Protein AF-A0A7V7UWT8-F1 (afdb_monomer)

Solvent-accessible surface area (backbone atoms only — not comparable to full-atom values): 5282 Å² total; per-residue (Å²): 118,70,70,64,57,59,50,48,61,76,72,34,53,68,68,47,78,46,67,92,46,98,88,48,83,64,48,40,25,52,55,67,41,76,60,60,63,68,76,47,77,46,81,48,69,47,78,72,57,104,84,59,78,78,32,60,29,38,41,38,34,25,45,42,80,62,60,102,85,40,72,47,81,45,75,54,72,47,81,51,78,73,85,126

Sequence (84 aa):
MLMSEMKKEMDAPLLQVELDTFDSVPKVFYKGEEITNRISVKLEWKTKDHKAINNCSFEIVHAENTNENDSSIRTISHNSFCNR

Foldseek 3Di:
DVVVVVVLLVPADQWDWDDPDPPDDIWIDGSRHTAPQWDDKDWDWDDDDPDDDTWIKIKTWGWDCPDDPDTDIDIDIDGRPDDD

Organism: NCBI:txid1071718

Radius of gyration: 16.05 Å; Cα contacts (8 Å, |Δi|>4): 123; chains: 1; bounding box: 46×29×43 Å

Secondary structure (DSSP, 8-state):
-HHHHHHHHHS--SEEEE-SSTTSPPEEEETTEE--SEEEEEEEEPPPPTT----EEEEEEEEEE-STT-EEEEEEEE------

Mean predicted aligned error: 9.16 Å

pLDDT: mean 80.15, std 15.51, range [39.12, 96.38]

Structure (mmCIF, N/CA/C/O backbone):
data_AF-A0A7V7UWT8-F1
#
_entry.id   AF-A0A7V7UWT8-F1
#
loop_
_atom_site.group_PDB
_atom_site.id
_atom_site.type_symbol
_atom_site.label_atom_id
_atom_site.label_alt_id
_atom_site.label_comp_id
_atom_site.label_asym_id
_atom_site.label_entity_id
_atom_site.label_seq_id
_atom_site.pdbx_PDB_ins_code
_atom_site.Cartn_x
_atom_site.Cartn_y
_atom_site.Cartn_z
_atom_site.occupancy
_atom_site.B_iso_or_equiv
_atom_site.auth_seq_id
_atom_site.auth_comp_id
_atom_site.auth_asym_id
_atom_site.auth_atom_id
_atom_site.pdbx_PDB_model_num
ATOM 1 N N . MET A 1 1 ? 5.093 1.578 31.382 1.00 58.91 1 MET A N 1
ATOM 2 C CA . MET A 1 1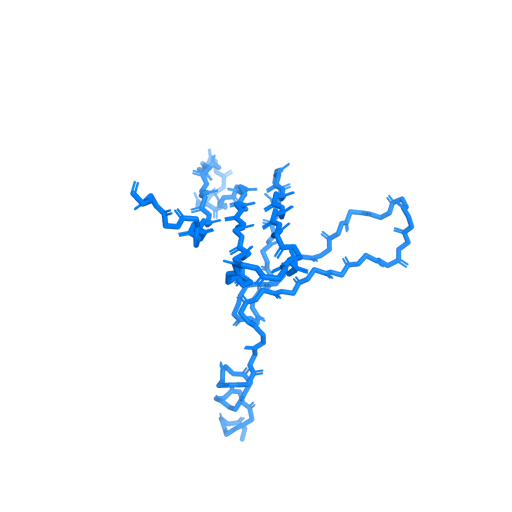 ? 4.134 1.562 30.259 1.00 58.91 1 MET A CA 1
ATOM 3 C C . MET A 1 1 ? 4.561 2.502 29.129 1.00 58.91 1 MET A C 1
ATOM 5 O O . MET A 1 1 ? 4.635 2.033 28.013 1.00 58.91 1 MET A O 1
ATOM 9 N N . LEU A 1 2 ? 5.001 3.739 29.402 1.00 68.88 2 LEU A N 1
ATOM 10 C CA . LEU A 1 2 ? 5.435 4.697 28.356 1.00 68.88 2 LEU A CA 1
ATOM 11 C C . LEU A 1 2 ? 6.691 4.291 27.546 1.00 68.88 2 LEU A C 1
ATOM 13 O O . LEU A 1 2 ? 6.809 4.608 26.367 1.00 68.88 2 LEU A O 1
ATOM 17 N N . MET A 1 3 ? 7.627 3.552 28.151 1.00 58.72 3 MET A N 1
ATOM 18 C CA . MET A 1 3 ? 8.892 3.162 27.497 1.00 58.72 3 MET A CA 1
ATOM 19 C C . MET A 1 3 ? 8.698 2.189 26.318 1.00 58.72 3 MET A C 1
ATOM 21 O O . MET A 1 3 ? 9.524 2.151 25.411 1.00 58.72 3 MET A O 1
ATOM 25 N N . SER A 1 4 ? 7.627 1.389 26.327 1.00 61.22 4 SER A N 1
ATOM 26 C CA . SER A 1 4 ? 7.336 0.411 25.270 1.00 61.22 4 SER A CA 1
ATOM 27 C C . SER A 1 4 ? 6.684 1.034 24.036 1.00 61.22 4 SER A C 1
ATOM 29 O O . SER A 1 4 ? 6.919 0.553 22.933 1.00 61.22 4 SER A O 1
ATOM 31 N N . GLU A 1 5 ? 5.912 2.111 24.201 1.00 59.88 5 GLU A N 1
ATOM 32 C CA . GLU A 1 5 ? 5.277 2.827 23.085 1.00 59.88 5 GLU A CA 1
ATOM 33 C C . GLU A 1 5 ? 6.280 3.732 22.363 1.00 59.88 5 GLU A C 1
ATOM 35 O O . GLU A 1 5 ? 6.363 3.685 21.141 1.00 59.88 5 GLU A O 1
ATOM 40 N N . MET A 1 6 ? 7.152 4.433 23.099 1.00 57.84 6 MET A N 1
ATOM 41 C CA . MET A 1 6 ? 8.224 5.242 22.495 1.00 57.84 6 MET A CA 1
ATOM 42 C C . MET A 1 6 ? 9.221 4.408 21.679 1.00 57.84 6 MET A C 1
ATOM 44 O O . MET A 1 6 ? 9.722 4.854 20.650 1.00 57.84 6 MET A O 1
ATOM 48 N N . LYS A 1 7 ? 9.510 3.175 22.116 1.00 57.00 7 LYS A N 1
ATOM 49 C CA . LYS A 1 7 ? 10.396 2.269 21.372 1.00 57.00 7 LYS A CA 1
ATOM 50 C C . LYS A 1 7 ? 9.756 1.791 20.063 1.00 57.00 7 LYS A C 1
ATOM 52 O O . LYS A 1 7 ? 10.461 1.566 19.086 1.00 57.00 7 LYS A O 1
ATOM 57 N N . LYS A 1 8 ? 8.423 1.682 20.038 1.00 55.25 8 LYS A N 1
ATOM 58 C CA . LYS A 1 8 ? 7.654 1.271 18.860 1.00 55.25 8 LYS A CA 1
ATOM 59 C C . LYS A 1 8 ? 7.751 2.298 17.727 1.00 55.25 8 LYS A C 1
ATOM 61 O O . LYS A 1 8 ? 7.837 1.889 16.579 1.00 55.25 8 LYS A O 1
ATOM 66 N N . GLU A 1 9 ? 7.801 3.594 18.041 1.00 58.94 9 GLU A N 1
ATOM 67 C CA . GLU A 1 9 ? 7.978 4.651 17.031 1.00 58.94 9 GLU A CA 1
ATOM 68 C C . GLU A 1 9 ? 9.402 4.720 16.460 1.00 58.94 9 GLU A C 1
ATOM 70 O O . GLU A 1 9 ? 9.580 5.065 15.295 1.00 58.94 9 GLU A O 1
ATOM 75 N N . MET A 1 10 ? 10.424 4.380 17.254 1.00 64.69 10 MET A N 1
ATOM 76 C CA . MET A 1 10 ? 11.825 4.529 16.838 1.00 64.69 10 MET A CA 1
ATOM 77 C C . MET A 1 10 ? 12.324 3.386 15.933 1.00 64.69 10 MET A C 1
ATOM 79 O O . MET A 1 10 ? 13.224 3.608 15.127 1.00 64.69 10 MET A O 1
ATOM 83 N N . ASP A 1 11 ? 11.712 2.199 16.033 1.00 81.69 11 ASP A N 1
ATOM 84 C CA . ASP A 1 11 ? 12.069 0.999 15.256 1.00 81.69 11 ASP A CA 1
ATOM 85 C C . ASP A 1 11 ? 11.014 0.621 14.189 1.00 81.69 11 ASP A C 1
ATOM 87 O O . ASP A 1 11 ? 11.152 -0.400 13.509 1.00 81.69 11 ASP A O 1
ATOM 91 N N . ALA A 1 12 ? 9.943 1.407 14.030 1.00 86.31 12 ALA A N 1
ATOM 92 C CA . ALA A 1 12 ? 8.911 1.113 13.040 1.00 86.31 12 ALA A CA 1
ATOM 93 C C . ALA A 1 12 ? 9.457 1.237 11.603 1.00 86.31 12 ALA A C 1
ATOM 95 O O . ALA A 1 12 ? 10.139 2.216 11.277 1.00 86.31 12 ALA A O 1
ATOM 96 N N . PRO A 1 13 ? 9.117 0.301 10.696 1.00 90.56 13 PRO A N 1
ATOM 97 C CA . PRO A 1 13 ? 9.397 0.467 9.277 1.00 90.56 13 PRO A CA 1
ATOM 98 C C . PRO A 1 13 ? 8.791 1.768 8.740 1.00 90.56 13 PRO A C 1
ATOM 100 O O . PRO A 1 13 ? 7.676 2.150 9.105 1.00 90.56 13 PRO A O 1
ATOM 103 N N . LEU A 1 14 ? 9.502 2.430 7.821 1.00 90.81 14 LEU A N 1
ATOM 104 C 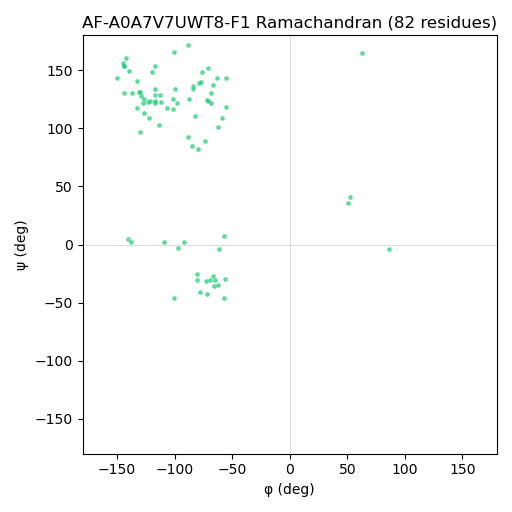CA . LEU A 1 14 ? 8.988 3.628 7.149 1.00 90.81 14 LEU A CA 1
ATOM 105 C C . LEU A 1 14 ? 7.658 3.335 6.440 1.00 90.81 14 LEU A C 1
ATOM 107 O O . LEU A 1 14 ? 6.711 4.108 6.559 1.00 90.81 14 LEU A O 1
ATOM 111 N N . LEU A 1 15 ? 7.608 2.221 5.712 1.00 92.19 15 LEU A N 1
ATOM 112 C CA . LEU A 1 15 ? 6.438 1.739 4.995 1.00 92.19 15 LEU A CA 1
ATOM 113 C C . LEU A 1 15 ? 6.413 0.213 5.062 1.00 92.19 15 LEU A C 1
ATOM 115 O O . LEU A 1 15 ? 7.414 -0.435 4.754 1.00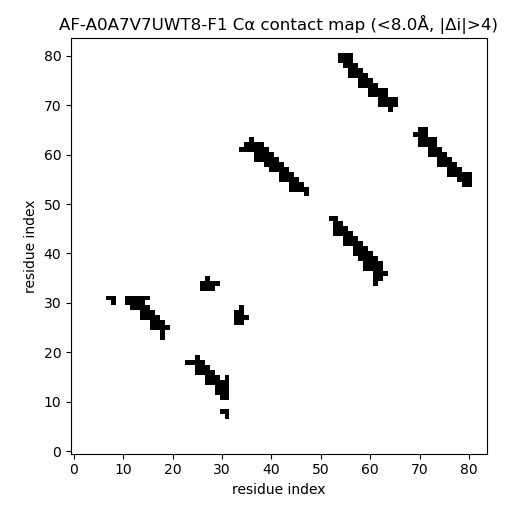 92.19 15 LEU A O 1
ATOM 119 N N . GLN A 1 16 ? 5.270 -0.346 5.435 1.00 94.75 16 GLN A N 1
ATOM 120 C CA . GLN A 1 16 ? 5.020 -1.781 5.464 1.00 94.75 16 GLN A CA 1
ATOM 121 C C . GLN A 1 16 ? 3.701 -2.065 4.753 1.00 94.75 16 GLN A C 1
ATOM 123 O O . GLN A 1 16 ? 2.695 -1.401 5.001 1.00 94.75 16 GLN A O 1
ATOM 128 N N . VAL A 1 17 ? 3.727 -3.040 3.848 1.00 93.56 17 VAL A N 1
ATOM 129 C CA . VAL A 1 17 ? 2.552 -3.506 3.112 1.00 93.56 17 VAL A CA 1
ATOM 130 C C . VAL A 1 17 ? 2.406 -4.994 3.362 1.00 93.56 17 VAL A C 1
ATOM 132 O O . VAL A 1 17 ? 3.331 -5.760 3.099 1.00 93.56 17 VAL A O 1
ATOM 135 N N . GLU A 1 18 ? 1.250 -5.387 3.879 1.00 95.00 18 GLU A N 1
ATOM 136 C CA . GLU A 1 18 ? 0.919 -6.777 4.173 1.00 95.00 18 GLU A CA 1
ATOM 137 C C . GLU A 1 18 ? -0.256 -7.217 3.312 1.00 95.00 18 GLU A C 1
ATOM 139 O O . GLU A 1 18 ? -1.267 -6.518 3.204 1.00 95.00 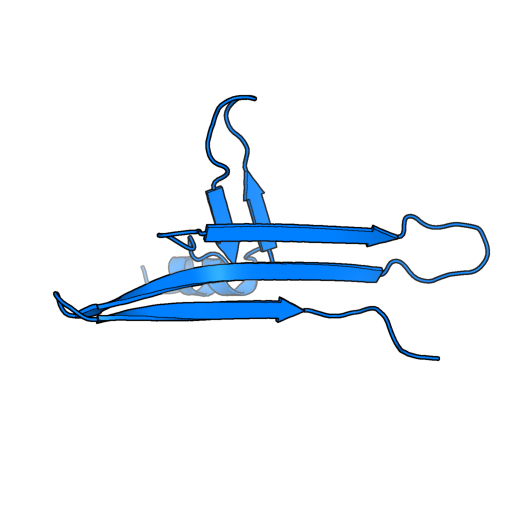18 GLU A O 1
ATOM 144 N N . LEU A 1 19 ? -0.115 -8.394 2.712 1.00 94.56 19 LEU A N 1
ATOM 145 C CA . LEU A 1 19 ? -1.153 -9.047 1.934 1.00 94.56 19 LEU A CA 1
ATOM 146 C C . LEU A 1 19 ? -1.402 -10.421 2.557 1.00 94.56 19 LEU A C 1
ATOM 148 O O . LEU A 1 19 ? -0.551 -11.303 2.458 1.00 94.56 19 LEU A O 1
ATOM 152 N N . ASP A 1 20 ? -2.548 -10.588 3.215 1.00 93.50 20 ASP A N 1
ATOM 153 C CA . ASP A 1 20 ? -2.870 -11.823 3.943 1.00 93.50 20 ASP A CA 1
ATOM 154 C C . ASP A 1 20 ? -3.173 -12.975 2.965 1.00 93.50 20 ASP A C 1
ATOM 156 O O . ASP A 1 20 ? -2.730 -14.108 3.143 1.00 93.50 20 ASP A O 1
ATOM 160 N N . THR A 1 21 ? -3.931 -12.679 1.907 1.00 96.38 21 THR A N 1
ATOM 161 C CA . THR A 1 21 ? -4.282 -13.605 0.817 1.00 96.38 21 THR A CA 1
ATOM 162 C C . THR A 1 21 ? -4.280 -12.868 -0.523 1.00 96.38 21 THR A C 1
ATOM 164 O O . THR A 1 21 ? -4.403 -11.643 -0.547 1.00 96.38 21 THR A O 1
ATOM 167 N N . PHE A 1 22 ? -4.188 -13.588 -1.646 1.00 91.69 22 PHE A N 1
ATOM 168 C CA . PHE A 1 22 ? -4.167 -12.969 -2.982 1.00 91.69 22 PHE A CA 1
ATOM 169 C C . PHE A 1 22 ? -5.378 -12.067 -3.277 1.00 91.69 22 PHE A C 1
ATOM 171 O O . PHE A 1 22 ? -5.223 -11.087 -3.998 1.00 91.69 22 PHE A O 1
ATOM 178 N N . ASP A 1 23 ? -6.538 -12.361 -2.683 1.00 93.62 23 ASP A N 1
ATOM 179 C CA . ASP A 1 23 ? -7.782 -11.605 -2.889 1.00 93.62 23 ASP A CA 1
ATOM 180 C C . ASP A 1 23 ? -8.041 -10.549 -1.800 1.00 93.62 23 ASP A C 1
ATOM 182 O O . ASP A 1 23 ? -9.032 -9.819 -1.848 1.00 93.62 23 ASP A O 1
ATOM 186 N N . SER A 1 24 ? -7.179 -10.466 -0.781 1.00 91.75 24 SER A N 1
ATOM 187 C CA . SER A 1 24 ? -7.351 -9.502 0.307 1.00 91.75 24 SER A CA 1
ATOM 188 C C . SER A 1 24 ? -6.959 -8.086 -0.108 1.00 91.75 24 SER A C 1
ATOM 190 O O . SER A 1 24 ? -6.029 -7.870 -0.884 1.00 91.75 24 SER A O 1
ATOM 192 N N . VAL A 1 25 ? -7.639 -7.094 0.471 1.00 90.56 25 VAL A N 1
ATOM 193 C CA . VAL A 1 25 ? -7.186 -5.702 0.394 1.00 90.56 25 VAL A CA 1
ATOM 194 C C . VAL A 1 25 ? -5.940 -5.565 1.274 1.00 90.56 25 VAL A C 1
ATOM 196 O O . VAL A 1 25 ? -6.031 -5.850 2.471 1.00 90.56 25 VAL A O 1
ATOM 199 N N . PRO A 1 26 ? -4.794 -5.106 0.740 1.00 93.06 26 PRO A N 1
ATOM 200 C CA . PRO A 1 26 ? -3.570 -5.014 1.520 1.00 93.06 26 PRO A CA 1
ATOM 201 C C . PRO A 1 26 ? -3.717 -4.028 2.682 1.00 93.06 26 PRO A C 1
ATOM 203 O O . PRO A 1 26 ? -4.354 -2.972 2.556 1.00 93.06 26 PRO A O 1
ATOM 206 N N . LYS A 1 27 ? -3.095 -4.365 3.813 1.00 95.56 27 LYS A N 1
ATOM 207 C CA . LYS A 1 27 ? -2.891 -3.444 4.936 1.00 95.56 27 LYS A CA 1
ATOM 208 C C . LYS A 1 27 ? -1.642 -2.626 4.658 1.00 95.56 27 LYS A C 1
ATOM 210 O O . LYS A 1 27 ? -0.629 -3.164 4.212 1.00 95.56 27 LYS A O 1
ATOM 215 N N . VAL A 1 28 ? -1.722 -1.325 4.910 1.00 95.50 28 VAL A N 1
ATOM 216 C CA . VAL A 1 28 ? -0.604 -0.407 4.691 1.00 95.50 28 VAL A CA 1
ATOM 217 C C . VAL A 1 28 ? -0.344 0.355 5.969 1.00 95.50 28 VAL A C 1
ATOM 219 O O . VAL A 1 28 ? -1.246 1.004 6.494 1.00 95.50 28 VAL A O 1
ATOM 222 N N . PHE A 1 29 ? 0.898 0.290 6.432 1.00 95.62 29 PHE A N 1
ATOM 22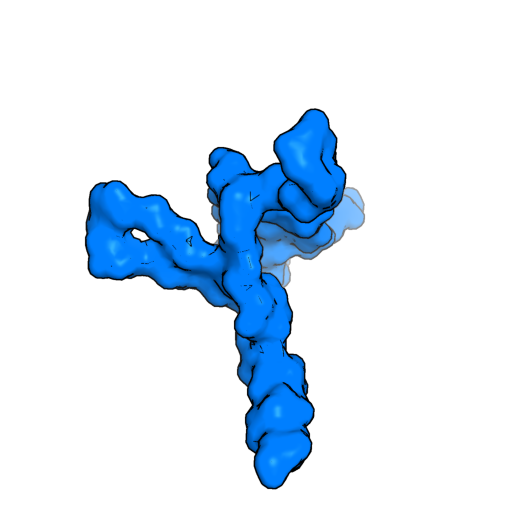3 C CA . PHE A 1 29 ? 1.368 0.991 7.612 1.00 95.62 29 PHE A CA 1
ATOM 224 C C . PHE A 1 29 ? 2.449 1.987 7.213 1.00 95.62 29 PHE A C 1
ATOM 226 O O . PHE A 1 29 ? 3.418 1.613 6.550 1.00 95.62 29 PHE A O 1
ATOM 233 N N . TYR A 1 30 ? 2.307 3.240 7.632 1.00 93.81 30 TYR A N 1
ATOM 234 C CA . TYR A 1 30 ? 3.308 4.281 7.428 1.00 93.81 30 TYR A CA 1
ATOM 235 C C . TYR A 1 30 ? 3.824 4.749 8.783 1.00 93.81 30 TYR A C 1
ATOM 237 O O . TYR A 1 30 ? 3.043 5.162 9.635 1.00 93.81 30 TYR A O 1
ATOM 245 N N . LYS A 1 31 ? 5.140 4.635 9.001 1.00 93.25 31 LYS A N 1
ATOM 246 C CA . LYS A 1 31 ? 5.794 4.910 10.295 1.00 93.25 31 LYS A CA 1
ATOM 247 C C . LYS A 1 31 ? 5.131 4.196 11.488 1.00 93.25 31 LYS A C 1
ATOM 249 O O . LYS A 1 31 ? 5.071 4.731 12.587 1.00 93.25 31 LYS A O 1
ATOM 254 N N . GLY A 1 32 ? 4.635 2.979 11.262 1.00 92.88 32 GLY A N 1
ATOM 255 C CA . GLY A 1 32 ? 3.992 2.154 12.289 1.00 92.88 32 GLY A CA 1
ATOM 256 C C . GLY A 1 32 ? 2.492 2.394 12.499 1.00 92.88 32 GLY A C 1
ATOM 257 O O . GLY A 1 32 ? 1.880 1.641 13.257 1.00 92.88 32 GLY A O 1
ATOM 258 N N . GLU A 1 33 ? 1.883 3.367 11.816 1.00 93.19 33 GLU A N 1
ATOM 259 C CA . GLU A 1 33 ? 0.440 3.633 11.878 1.00 93.19 33 GLU A CA 1
ATOM 260 C C . GLU A 1 33 ? -0.291 3.040 10.671 1.00 93.19 33 GLU A C 1
ATOM 262 O O . GLU A 1 33 ? 0.147 3.212 9.532 1.00 93.19 33 GLU A O 1
ATOM 267 N N . GLU A 1 34 ? -1.413 2.347 10.900 1.00 94.25 34 GLU A N 1
ATOM 268 C CA . GLU A 1 34 ? -2.232 1.824 9.802 1.00 94.25 34 GLU A CA 1
ATOM 269 C C . GLU A 1 34 ? -2.962 2.963 9.085 1.00 94.25 34 GLU A C 1
ATOM 271 O O . GLU A 1 34 ? -3.746 3.702 9.681 1.00 94.25 34 GLU A O 1
ATOM 276 N N . ILE A 1 35 ? -2.766 3.057 7.773 1.00 93.44 35 ILE A N 1
ATOM 277 C CA . ILE A 1 35 ? -3.531 3.960 6.919 1.00 93.44 35 ILE A CA 1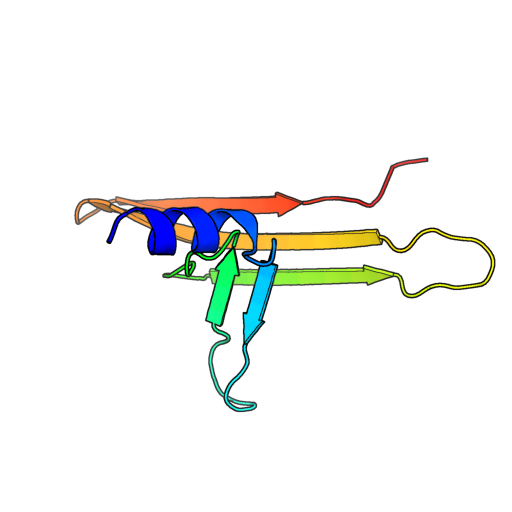
ATOM 278 C C . ILE A 1 35 ? -4.849 3.273 6.583 1.00 93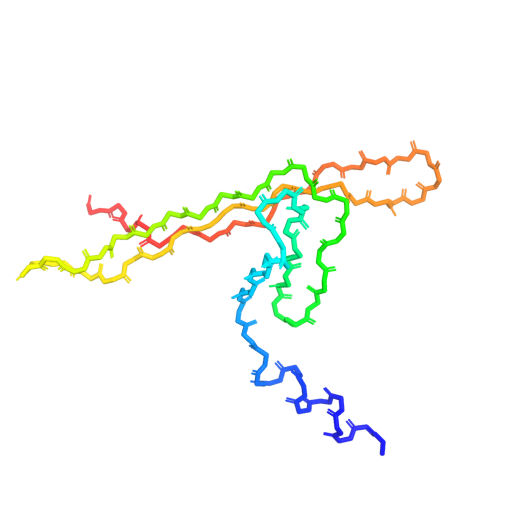.44 35 ILE A C 1
ATOM 280 O O . ILE A 1 35 ? -4.864 2.308 5.822 1.00 93.44 35 ILE A O 1
ATOM 284 N N . THR A 1 36 ? -5.963 3.764 7.116 1.00 91.88 36 THR A N 1
ATOM 285 C CA . THR A 1 36 ? -7.314 3.283 6.779 1.00 91.88 36 THR A CA 1
ATOM 286 C C . THR A 1 36 ? -7.895 4.043 5.576 1.00 91.88 36 THR A C 1
ATOM 288 O O . THR A 1 36 ? -7.285 4.989 5.081 1.00 91.88 36 THR A O 1
ATOM 291 N N . ASN A 1 37 ? -9.050 3.606 5.049 1.00 90.94 37 ASN A N 1
ATOM 292 C CA . ASN A 1 37 ? -9.747 4.246 3.915 1.00 90.94 37 ASN A CA 1
ATOM 293 C C . ASN A 1 37 ? -8.861 4.479 2.673 1.00 90.94 37 ASN A C 1
ATOM 295 O O . ASN A 1 37 ? -8.902 5.527 2.022 1.00 90.94 37 ASN A O 1
ATOM 299 N N . ARG A 1 38 ? -8.026 3.485 2.364 1.00 92.31 38 ARG A N 1
ATOM 300 C CA . ARG A 1 38 ? -7.079 3.494 1.245 1.00 92.31 38 ARG A CA 1
ATOM 301 C C . ARG A 1 38 ? -7.843 3.441 -0.076 1.00 92.31 38 ARG A C 1
ATOM 303 O O . ARG A 1 38 ? -8.698 2.579 -0.258 1.00 92.31 38 ARG A O 1
ATOM 310 N N . ILE A 1 39 ? -7.502 4.337 -0.996 1.00 92.44 39 ILE A N 1
ATOM 311 C CA . ILE A 1 39 ? -8.074 4.391 -2.348 1.00 92.44 39 ILE A CA 1
ATOM 312 C C . ILE A 1 39 ? -7.102 3.763 -3.344 1.00 92.44 39 ILE A C 1
ATOM 314 O O . ILE A 1 39 ? -7.502 2.961 -4.182 1.00 92.44 39 ILE A O 1
ATOM 318 N N . SER A 1 40 ? -5.819 4.119 -3.247 1.00 92.62 40 SER A N 1
ATOM 319 C CA . SER A 1 40 ? -4.772 3.604 -4.127 1.00 92.62 40 SER A CA 1
ATOM 320 C C . SER A 1 40 ? -3.431 3.557 -3.404 1.00 92.62 40 SER A C 1
ATOM 322 O O . SER A 1 40 ? -3.113 4.439 -2.605 1.00 92.62 40 SER A O 1
ATOM 324 N N . VAL A 1 41 ? -2.645 2.523 -3.696 1.00 91.81 41 VAL A N 1
ATOM 325 C CA . VAL A 1 41 ? -1.290 2.333 -3.177 1.00 91.81 41 VAL A CA 1
ATOM 326 C C . VAL A 1 41 ? -0.400 1.978 -4.355 1.00 91.81 41 VAL A C 1
ATOM 328 O O . VAL A 1 41 ? -0.594 0.950 -5.004 1.00 91.81 41 VAL A O 1
ATOM 331 N N . LYS A 1 42 ? 0.582 2.828 -4.629 1.00 92.94 42 LYS A N 1
ATOM 332 C CA . LYS A 1 42 ? 1.535 2.660 -5.717 1.00 92.94 42 LYS A CA 1
ATOM 333 C C . LYS A 1 42 ? 2.934 2.511 -5.140 1.00 92.94 42 LYS A C 1
ATOM 335 O O . LYS A 1 42 ? 3.406 3.383 -4.416 1.00 92.94 42 LYS A O 1
ATOM 340 N N . LEU A 1 43 ? 3.592 1.408 -5.480 1.00 90.69 43 LEU A N 1
ATOM 341 C CA . LEU A 1 43 ? 4.975 1.115 -5.118 1.00 90.69 43 LEU A CA 1
ATOM 342 C C . LEU A 1 43 ? 5.769 0.918 -6.406 1.00 90.69 43 LEU A C 1
ATOM 344 O O . LEU A 1 43 ? 5.427 0.065 -7.221 1.00 90.69 43 LEU A O 1
ATOM 348 N N . GLU A 1 44 ? 6.831 1.691 -6.583 1.00 87.56 44 GLU A N 1
ATOM 349 C CA . GLU A 1 44 ? 7.747 1.551 -7.711 1.00 87.56 44 GLU A CA 1
ATOM 350 C C . GLU A 1 44 ? 9.176 1.503 -7.187 1.00 87.56 44 GLU A C 1
ATOM 352 O O . GLU A 1 44 ? 9.592 2.351 -6.402 1.00 87.56 44 GLU A O 1
ATOM 357 N N . TRP A 1 45 ? 9.964 0.533 -7.635 1.00 85.75 45 TRP A N 1
ATOM 358 C CA . TRP A 1 45 ? 11.376 0.460 -7.284 1.00 85.75 45 TRP A CA 1
ATOM 359 C C . TRP A 1 45 ? 12.213 0.041 -8.482 1.00 85.75 45 TRP A C 1
ATOM 361 O O . TRP A 1 45 ? 11.772 -0.708 -9.352 1.00 85.75 45 TRP A O 1
ATOM 371 N N . LYS A 1 46 ? 13.456 0.522 -8.513 1.00 79.69 46 LYS A N 1
ATOM 372 C CA . LYS A 1 46 ? 14.473 0.043 -9.449 1.00 79.69 46 LYS A CA 1
ATOM 373 C C . LYS A 1 46 ? 15.398 -0.911 -8.714 1.00 79.69 46 LYS A C 1
ATOM 375 O O . LYS A 1 46 ? 16.076 -0.520 -7.763 1.00 79.69 46 LYS A O 1
ATOM 380 N N . THR A 1 47 ? 15.412 -2.164 -9.150 1.00 74.12 47 THR A N 1
ATOM 381 C CA . THR A 1 47 ? 16.436 -3.121 -8.735 1.00 74.12 47 THR A CA 1
ATOM 382 C C . THR A 1 47 ? 17.766 -2.750 -9.383 1.00 74.12 47 THR A C 1
ATOM 384 O O . THR A 1 47 ? 17.812 -2.116 -10.437 1.00 74.12 47 THR A O 1
ATOM 387 N N . LYS A 1 48 ? 18.864 -3.096 -8.720 1.00 67.62 48 LYS A N 1
ATOM 388 C CA . LYS A 1 48 ? 20.205 -2.696 -9.132 1.00 67.62 48 LYS A CA 1
ATOM 389 C C . LYS A 1 48 ? 20.617 -3.389 -10.435 1.00 67.62 48 LYS A C 1
ATOM 391 O O . LYS A 1 48 ? 20.785 -4.603 -10.442 1.00 67.62 48 LYS A O 1
ATOM 396 N N . ASP A 1 49 ? 20.939 -2.594 -11.450 1.00 68.88 49 ASP A N 1
ATOM 397 C CA . ASP A 1 49 ? 21.902 -2.976 -12.485 1.00 68.88 49 ASP A CA 1
ATOM 398 C C . ASP A 1 49 ? 23.246 -2.296 -12.170 1.00 68.88 49 ASP A C 1
ATOM 400 O O . ASP A 1 49 ? 23.312 -1.367 -11.360 1.00 68.88 49 ASP A O 1
ATOM 404 N N . HIS A 1 50 ? 24.334 -2.725 -12.812 1.00 55.19 50 HIS A N 1
ATOM 405 C CA . HIS A 1 50 ? 25.743 -2.381 -12.527 1.00 55.19 50 HIS A CA 1
ATOM 406 C C . HIS A 1 50 ? 26.114 -0.873 -12.552 1.00 55.19 50 HIS A C 1
ATOM 408 O O . HIS A 1 50 ? 27.291 -0.535 -12.437 1.00 55.19 50 HIS A O 1
ATOM 414 N N . LYS A 1 51 ? 25.149 0.051 -12.682 1.00 60.91 51 LYS A N 1
ATOM 415 C CA . LYS A 1 51 ? 25.365 1.503 -12.805 1.00 60.91 51 LYS A CA 1
ATOM 416 C C . LYS A 1 51 ? 24.422 2.426 -12.002 1.00 60.91 51 LYS A C 1
ATOM 418 O O . LYS A 1 51 ? 24.579 3.639 -12.139 1.00 60.91 51 LYS A O 1
ATOM 423 N N . ALA A 1 52 ? 23.473 1.952 -11.183 1.00 56.69 52 ALA A N 1
ATOM 424 C CA . ALA A 1 52 ? 22.542 2.874 -10.500 1.00 56.69 52 ALA A CA 1
ATOM 425 C C . ALA A 1 52 ? 22.110 2.471 -9.077 1.00 56.69 52 ALA A C 1
ATOM 427 O O . ALA A 1 52 ? 22.185 1.311 -8.684 1.00 56.69 52 ALA A O 1
ATOM 428 N N . ILE A 1 53 ? 21.701 3.496 -8.319 1.00 59.16 53 ILE A N 1
ATOM 429 C CA . ILE A 1 53 ? 21.305 3.494 -6.903 1.00 59.16 53 ILE A CA 1
ATOM 430 C C . ILE A 1 53 ? 19.888 2.918 -6.757 1.00 59.16 53 ILE A C 1
ATOM 432 O O . ILE A 1 53 ? 19.014 3.195 -7.579 1.00 59.16 53 ILE A O 1
ATOM 436 N N . ASN A 1 54 ? 19.687 2.115 -5.709 1.00 59.53 54 ASN A N 1
ATOM 437 C CA . ASN A 1 54 ? 18.398 1.554 -5.311 1.00 59.53 54 ASN A CA 1
ATOM 438 C C . ASN A 1 54 ? 17.431 2.691 -4.949 1.00 59.53 54 ASN A C 1
ATOM 440 O O . ASN A 1 54 ? 17.510 3.234 -3.848 1.00 59.53 54 ASN A O 1
ATOM 444 N N . ASN A 1 55 ? 16.524 3.037 -5.861 1.00 75.38 55 ASN A N 1
ATOM 445 C CA . ASN A 1 55 ? 15.519 4.070 -5.629 1.00 75.38 55 ASN A CA 1
ATOM 446 C C . ASN A 1 55 ? 14.145 3.405 -5.554 1.00 75.38 55 ASN A C 1
ATOM 448 O O . ASN A 1 55 ? 13.736 2.721 -6.495 1.00 75.38 55 ASN A O 1
ATOM 452 N N . CYS A 1 56 ? 13.461 3.607 -4.430 1.00 83.06 56 CYS A N 1
ATOM 453 C CA . CYS A 1 56 ? 12.079 3.205 -4.207 1.00 83.06 56 CYS A CA 1
ATOM 454 C C . CYS A 1 56 ? 11.235 4.472 -4.083 1.00 83.06 56 CYS A C 1
ATOM 456 O O . CYS A 1 56 ? 11.571 5.361 -3.310 1.00 83.06 56 CYS A O 1
ATOM 458 N N . SER A 1 57 ? 10.152 4.566 -4.836 1.00 88.50 57 SER A N 1
ATOM 459 C CA . SER A 1 57 ? 9.152 5.615 -4.704 1.00 88.50 57 SER A CA 1
ATOM 460 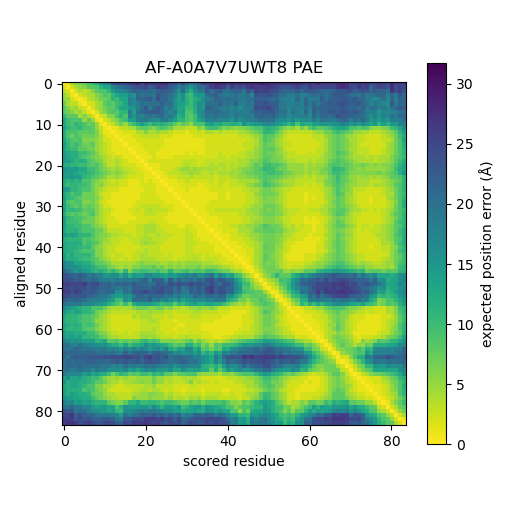C C . SER A 1 57 ? 7.807 5.004 -4.372 1.00 88.50 57 SER A C 1
ATOM 462 O O . SER A 1 57 ? 7.480 3.908 -4.834 1.00 88.50 57 SER A O 1
ATOM 464 N N . PHE A 1 58 ? 7.005 5.742 -3.622 1.00 92.50 58 PHE A N 1
ATOM 465 C CA . PHE A 1 58 ? 5.658 5.317 -3.303 1.00 92.50 58 PHE A CA 1
ATOM 466 C C . PHE A 1 58 ? 4.690 6.488 -3.251 1.00 92.50 58 PHE A C 1
ATOM 468 O O . PHE A 1 58 ? 5.074 7.621 -2.956 1.00 92.50 58 PHE A O 1
ATOM 475 N N . GLU A 1 59 ? 3.428 6.181 -3.517 1.00 94.56 59 GLU A N 1
ATOM 476 C CA . GLU A 1 59 ? 2.294 7.084 -3.383 1.00 94.56 59 GLU A CA 1
ATOM 477 C C . GLU A 1 59 ? 1.134 6.322 -2.744 1.00 94.56 59 GLU A C 1
ATOM 479 O O . GLU A 1 59 ? 0.796 5.213 -3.158 1.00 94.56 59 GLU A O 1
ATOM 484 N N . ILE A 1 60 ? 0.546 6.910 -1.709 1.00 94.81 60 ILE A N 1
ATOM 485 C CA . ILE A 1 60 ? -0.579 6.347 -0.973 1.00 94.81 60 ILE A CA 1
ATOM 486 C C . ILE A 1 60 ? -1.670 7.404 -0.953 1.00 94.81 60 ILE A C 1
ATOM 488 O O . ILE A 1 60 ? -1.510 8.448 -0.322 1.00 94.81 60 ILE A O 1
ATOM 492 N N . VAL A 1 61 ? -2.774 7.122 -1.636 1.00 94.88 61 VAL A N 1
ATOM 493 C CA . VAL A 1 61 ? -3.965 7.971 -1.668 1.00 94.88 61 VAL A CA 1
ATOM 494 C C . VAL A 1 61 ? -4.999 7.369 -0.729 1.00 94.88 61 VAL A C 1
ATOM 496 O O . VAL A 1 61 ? -5.354 6.193 -0.859 1.00 94.88 61 VAL A O 1
ATOM 499 N N . HIS A 1 62 ? -5.494 8.162 0.214 1.00 93.12 62 HIS A N 1
ATOM 500 C CA . HIS A 1 62 ? -6.484 7.724 1.192 1.00 93.12 62 HIS A CA 1
ATOM 501 C C . HIS A 1 62 ? -7.479 8.841 1.509 1.00 93.12 62 HIS A C 1
ATOM 503 O O . HIS A 1 62 ? -7.165 10.025 1.376 1.00 93.12 62 HIS A O 1
ATOM 509 N N . ALA A 1 63 ? -8.686 8.464 1.926 1.00 91.31 63 ALA A N 1
ATOM 510 C CA . ALA A 1 63 ? -9.640 9.418 2.472 1.00 91.31 63 ALA A CA 1
ATOM 511 C C . ALA A 1 63 ? -9.347 9.645 3.960 1.00 91.31 63 ALA A C 1
ATOM 513 O O . ALA A 1 63 ? -9.140 8.699 4.724 1.00 91.31 63 ALA A O 1
ATOM 514 N N . GLU A 1 64 ? -9.333 10.900 4.382 1.00 83.88 64 GLU A N 1
ATOM 515 C CA . GLU A 1 64 ? -9.303 11.269 5.788 1.00 83.88 64 GLU A CA 1
ATOM 516 C C . GLU A 1 64 ? -10.734 11.584 6.226 1.00 83.88 64 GLU A C 1
ATOM 518 O O . GLU A 1 64 ? -11.394 12.450 5.651 1.00 83.88 64 GLU A O 1
ATOM 523 N N . ASN A 1 65 ? -11.230 10.867 7.236 1.00 71.56 65 ASN A N 1
ATOM 524 C CA . ASN A 1 65 ? -12.532 11.170 7.823 1.00 71.56 65 ASN A CA 1
ATOM 525 C C . ASN A 1 65 ? -12.379 12.348 8.786 1.00 71.56 65 ASN A C 1
ATOM 527 O O . ASN A 1 65 ? -12.239 12.178 9.997 1.00 71.56 65 ASN A O 1
ATOM 531 N N . THR A 1 66 ? -12.390 13.555 8.233 1.00 63.25 66 THR A N 1
ATOM 532 C CA . THR A 1 66 ? -12.469 14.796 8.999 1.00 63.25 66 THR A CA 1
ATOM 533 C C . THR A 1 66 ? -13.937 15.106 9.288 1.00 63.25 66 THR A C 1
ATOM 535 O O . THR A 1 66 ? -14.575 15.865 8.572 1.00 63.25 66 THR A O 1
ATOM 538 N N . ASN A 1 67 ? -14.473 14.519 10.364 1.00 64.25 67 ASN A N 1
ATOM 539 C CA . ASN A 1 67 ? -15.881 14.615 10.787 1.00 64.25 67 ASN A CA 1
ATOM 540 C C . ASN A 1 67 ? -16.909 14.033 9.792 1.00 64.25 67 ASN A C 1
ATOM 542 O O . ASN A 1 67 ? -16.620 13.746 8.636 1.00 64.25 67 ASN A O 1
ATOM 546 N N . GLU A 1 68 ? -18.132 13.826 10.289 1.00 62.03 68 GLU A N 1
ATOM 547 C CA . GLU A 1 68 ? -19.149 12.900 9.758 1.00 62.03 68 GLU A CA 1
ATOM 548 C C . GLU A 1 68 ? -19.655 13.159 8.321 1.00 62.03 68 GLU A C 1
ATOM 550 O O . GLU A 1 68 ? -20.431 12.353 7.819 1.00 62.03 68 GLU A O 1
ATOM 555 N N . ASN A 1 69 ? -19.233 14.230 7.636 1.00 62.88 69 ASN A N 1
ATOM 556 C CA . ASN A 1 69 ? -19.723 14.572 6.290 1.00 62.88 69 ASN A CA 1
ATOM 557 C C . ASN A 1 69 ? -18.660 15.099 5.309 1.00 62.88 69 ASN A C 1
ATOM 559 O O . ASN A 1 69 ? -19.025 15.479 4.198 1.00 62.88 69 ASN A O 1
ATOM 563 N N . ASP A 1 70 ? -17.375 15.136 5.679 1.00 60.78 70 ASP A N 1
ATOM 564 C CA . ASP A 1 70 ? -16.320 15.628 4.783 1.00 60.78 70 ASP A CA 1
ATOM 565 C C . ASP A 1 70 ? -15.158 14.634 4.708 1.00 60.78 70 ASP A C 1
ATOM 567 O O . ASP A 1 70 ? -14.281 14.568 5.575 1.00 60.78 70 ASP A O 1
ATOM 571 N N . SER A 1 71 ? -15.193 13.809 3.663 1.00 68.75 71 SER A N 1
ATOM 572 C CA . SER A 1 71 ? -14.105 12.910 3.302 1.00 68.75 71 SER A CA 1
ATOM 573 C C . SER A 1 71 ? -13.144 13.646 2.373 1.00 68.75 71 SER A C 1
ATOM 575 O O . SER A 1 71 ? -13.324 13.649 1.150 1.00 68.75 71 SER A O 1
ATOM 577 N N . SER A 1 72 ? -12.114 14.264 2.949 1.00 82.88 72 SER A N 1
ATOM 578 C CA . SER A 1 72 ? -11.045 14.886 2.169 1.00 82.88 72 SER A CA 1
ATOM 579 C C . SER A 1 72 ? -10.058 13.825 1.670 1.00 82.88 72 SER A C 1
ATOM 581 O O . SER A 1 72 ? -9.725 12.874 2.379 1.00 82.88 72 SER A O 1
ATOM 583 N N . ILE A 1 73 ? -9.595 13.952 0.423 1.00 90.56 73 ILE A N 1
ATOM 584 C CA . ILE A 1 73 ? -8.589 13.040 -0.140 1.00 90.56 73 ILE A CA 1
ATOM 585 C C . ILE A 1 73 ? -7.193 13.555 0.196 1.00 90.56 73 ILE A C 1
ATOM 587 O O . ILE A 1 73 ? -6.842 14.687 -0.141 1.00 90.56 73 ILE A O 1
ATOM 591 N N . ARG A 1 74 ? -6.375 12.704 0.819 1.00 91.62 74 ARG A N 1
ATOM 592 C CA . ARG A 1 74 ? -4.974 12.979 1.144 1.00 91.62 74 ARG A CA 1
ATOM 593 C C . ARG A 1 74 ? -4.032 12.027 0.426 1.00 91.62 74 ARG A C 1
ATOM 595 O O . ARG A 1 74 ? -4.391 10.907 0.069 1.00 91.62 74 ARG A O 1
ATOM 602 N N . THR A 1 75 ? -2.807 12.508 0.217 1.00 93.94 75 THR A N 1
ATOM 603 C CA . THR A 1 75 ? -1.739 11.755 -0.442 1.00 93.94 75 THR A CA 1
ATOM 604 C C . THR A 1 75 ? -0.467 11.789 0.395 1.00 93.94 75 THR A C 1
ATOM 606 O O . THR A 1 75 ? 0.015 12.863 0.754 1.00 93.94 75 THR A O 1
ATOM 609 N N . ILE A 1 76 ? 0.095 10.613 0.671 1.00 91.69 76 ILE A N 1
ATOM 610 C CA . ILE A 1 76 ? 1.437 10.443 1.234 1.00 91.69 76 ILE A CA 1
ATOM 611 C C . ILE A 1 76 ? 2.333 9.940 0.107 1.00 91.69 76 ILE A C 1
ATOM 613 O O . ILE A 1 76 ? 2.115 8.851 -0.419 1.00 91.69 76 ILE A O 1
ATOM 617 N N . SER A 1 77 ? 3.345 10.720 -0.266 1.00 91.94 77 SER A N 1
ATOM 618 C CA . SER A 1 77 ? 4.239 10.371 -1.371 1.00 91.94 77 SER A CA 1
ATOM 619 C C . SER A 1 77 ? 5.704 10.547 -1.006 1.00 91.94 77 SER A C 1
ATOM 621 O O . SER A 1 77 ? 6.087 11.548 -0.397 1.00 91.94 77 SER A O 1
ATOM 623 N N . HIS A 1 78 ? 6.537 9.621 -1.466 1.00 88.62 78 HIS A N 1
ATOM 624 C CA . HIS A 1 78 ? 7.986 9.747 -1.450 1.00 88.62 78 HIS A CA 1
ATOM 625 C C . HIS A 1 78 ? 8.520 9.483 -2.854 1.00 88.62 78 HIS A C 1
ATOM 627 O O . HIS A 1 78 ? 8.305 8.409 -3.413 1.00 88.62 78 HIS A O 1
ATOM 633 N N . ASN A 1 79 ? 9.237 10.455 -3.416 1.00 80.81 79 ASN A N 1
ATOM 634 C CA . ASN A 1 79 ? 9.868 10.320 -4.721 1.00 80.81 79 ASN A CA 1
ATOM 635 C C . ASN A 1 79 ? 11.392 10.342 -4.570 1.00 80.81 79 ASN A C 1
ATOM 637 O O . ASN A 1 79 ? 11.990 11.403 -4.400 1.00 80.81 79 ASN A O 1
ATOM 641 N N . SER A 1 80 ? 12.018 9.166 -4.645 1.00 68.31 80 SER A N 1
ATOM 642 C CA . SER A 1 80 ? 13.481 9.043 -4.670 1.00 68.31 80 SER A CA 1
ATOM 643 C C . SER A 1 80 ? 14.066 9.027 -6.083 1.00 68.31 80 SER A C 1
ATOM 645 O O . SER A 1 80 ? 15.275 8.848 -6.234 1.00 68.31 80 SER A O 1
ATOM 647 N N . PHE A 1 81 ? 13.265 9.167 -7.146 1.00 61.16 81 PHE A N 1
ATOM 648 C CA . PHE A 1 81 ? 13.813 9.326 -8.490 1.00 61.16 81 PHE A CA 1
ATOM 649 C C . PHE A 1 81 ? 14.396 10.731 -8.607 1.00 61.16 81 PHE A C 1
ATOM 651 O O . PHE A 1 81 ? 13.718 11.681 -8.983 1.00 61.16 81 PHE A O 1
ATOM 658 N N . CYS A 1 82 ? 15.674 10.873 -8.251 1.00 52.34 82 CYS A N 1
ATOM 659 C CA . CYS A 1 82 ? 16.413 12.091 -8.533 1.00 52.34 82 CYS A CA 1
ATOM 660 C C . CYS A 1 82 ? 16.335 12.379 -10.039 1.00 52.34 82 CYS A C 1
ATOM 662 O O . CYS A 1 82 ? 16.819 11.581 -10.847 1.00 52.34 82 CYS A O 1
ATOM 664 N N . ASN A 1 83 ? 15.751 13.526 -10.395 1.00 44.72 83 ASN A N 1
ATOM 665 C CA . ASN A 1 83 ? 15.981 14.161 -11.685 1.00 44.72 83 ASN A CA 1
ATOM 666 C C . ASN A 1 83 ? 17.489 14.438 -11.771 1.00 44.72 83 ASN A C 1
ATOM 668 O O . ASN A 1 83 ? 18.007 15.246 -11.000 1.00 44.72 83 ASN A O 1
ATOM 672 N N . ARG A 1 84 ? 18.193 13.685 -12.620 1.00 39.12 84 ARG A N 1
ATOM 673 C CA . ARG A 1 84 ? 19.546 14.048 -13.053 1.00 39.12 84 ARG A CA 1
ATOM 674 C C . AR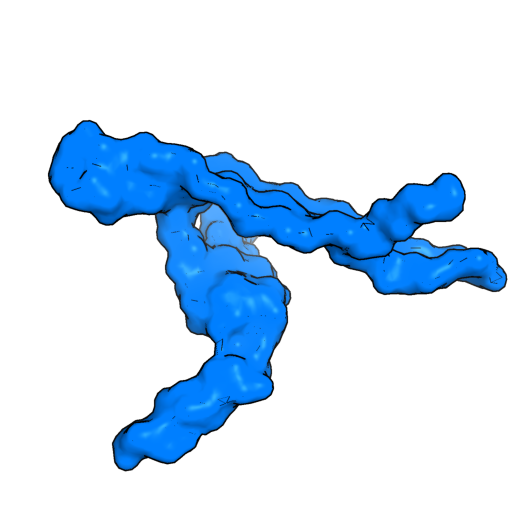G A 1 84 ? 19.479 15.223 -14.010 1.00 39.12 84 ARG A C 1
ATOM 676 O O . ARG A 1 84 ? 18.529 15.235 -14.823 1.00 39.12 84 ARG A O 1
#

Nearest PDB structures (foldseek):
  7m30-assembly1_D  TM=3.816E-01  e=2.211E+00  Human betaherpesvirus 5
  5vod-assembly1_D  TM=4.172E-01  e=4.881E+00  Human herpesvirus 5 strain Merlin
  7m22-assembly1_D  TM=2.953E-01  e=2.620E+00  Human betaherpesvirus 5
  7t4r-assembly1_N  TM=2.652E-01  e=4.613E+00  Human betaherpesvirus 5